Protein AF-Q711H0-F1 (afdb_monomer_lite)

InterPro domains:
  IPR004701 Phosphotransferase system, mannose-type IIA component [PF03610] (2-82)
  IPR004701 Phosphotransferase system, mannose-type IIA component [PS51096] (1-100)
  IPR036662 Phosphotransferase system, mannose-type IIA component superfamily [G3DSA:3.40.50.510] (1-112)
  IPR036662 Phosphotransferase system, mannose-type IIA component superfamily [SSF53062] (3-100)
  IPR051471 Bacterial PTS system sugar-specific components [PTHR33799] (2-109)

Secondary structure (DSSP, 8-state):
--S-------TTS-HHHHHHHHHHHHHHH-TTS-EEEEESSSSSHHHHHHHHHTTTS-EEEEES--HHHHHHHHHHHTSTT--HHHHHHHHHHHGGGG---HHHHHHHHT--

Sequence (112 aa):
MERVQAFGLEPTEDVSTLRAEVQARLNEIGPDEGVICFTDLFSGSPFNTVVSLMADYDIRHITGMNLPMMLEAFMMRSNPSNDREAICEKLIKEAPSTFIDVNKHLAKETDD

Foldseek 3Di:
DPPDDDDDDDPPDDLVVVLVVVVVSQVVCDQPDAEEAEEQADDDSVNVSVVVCVVPHRYHYYYNDDDVLVVQLVVQVVDPVDDPVNSVVVSVVCVVVVDDPVVVVVVVVVVD

pLDDT: mean 91.04, std 10.04, range [47.56, 97.5]

Radius of gyration: 16.97 Å; chains: 1; bounding box: 40×30×54 Å

Structure (mmCIF, N/CA/C/O backbone):
data_AF-Q711H0-F1
#
_entry.id   AF-Q711H0-F1
#
loop_
_atom_site.group_PDB
_atom_site.id
_atom_site.type_symbol
_atom_site.label_atom_id
_atom_site.label_alt_id
_atom_site.label_comp_id
_atom_site.label_asym_id
_atom_site.label_entity_id
_atom_site.label_seq_id
_atom_site.pdbx_PDB_ins_code
_atom_site.Cartn_x
_atom_site.Cartn_y
_atom_site.Cartn_z
_atom_site.occupancy
_atom_site.B_iso_or_equiv
_atom_site.auth_seq_id
_atom_site.auth_comp_id
_atom_site.auth_asym_id
_atom_site.auth_atom_id
_atom_site.pdbx_PDB_model_num
ATOM 1 N N . MET A 1 1 ? -5.418 19.734 5.008 1.00 47.56 1 MET A N 1
ATOM 2 C CA . MET A 1 1 ? -4.708 18.599 5.629 1.00 47.56 1 MET A CA 1
ATOM 3 C C . MET A 1 1 ? -4.511 17.554 4.558 1.00 47.56 1 MET A C 1
ATOM 5 O O . MET A 1 1 ? -5.478 17.218 3.884 1.00 47.56 1 MET A O 1
ATOM 9 N N . GLU A 1 2 ? -3.278 17.115 4.335 1.00 62.41 2 GLU A N 1
ATOM 10 C CA . GLU A 1 2 ? -3.022 16.007 3.416 1.00 62.41 2 GLU A CA 1
ATOM 11 C C . GLU A 1 2 ? -3.687 14.744 3.977 1.00 62.41 2 GLU A C 1
ATOM 13 O O . GLU A 1 2 ? -3.436 14.361 5.115 1.00 62.41 2 GLU A O 1
ATOM 18 N N . ARG A 1 3 ? -4.580 14.113 3.202 1.00 85.75 3 ARG A N 1
ATOM 19 C CA . ARG A 1 3 ? -5.219 12.831 3.552 1.00 85.75 3 ARG A CA 1
ATOM 20 C C . ARG A 1 3 ? -4.253 11.676 3.261 1.00 85.75 3 ARG A C 1
ATOM 22 O O . ARG A 1 3 ? -4.492 10.861 2.372 1.00 85.75 3 ARG A O 1
ATOM 29 N N . VAL A 1 4 ? -3.087 11.707 3.904 1.00 92.00 4 VAL A N 1
ATOM 30 C CA . VAL A 1 4 ? -2.000 10.725 3.775 1.00 92.00 4 VAL A CA 1
ATOM 31 C C . VAL A 1 4 ? -1.332 10.585 5.133 1.00 92.00 4 VAL A C 1
ATOM 33 O O . VAL A 1 4 ? -1.002 11.586 5.761 1.00 92.00 4 VAL A O 1
ATOM 36 N N . GLN A 1 5 ? -1.105 9.351 5.567 1.00 94.50 5 GLN A N 1
ATOM 37 C CA . GLN A 1 5 ? -0.348 9.050 6.775 1.00 94.50 5 GLN A CA 1
ATOM 38 C C . GLN A 1 5 ? 0.580 7.871 6.490 1.00 94.50 5 GLN A C 1
ATOM 40 O O . GLN A 1 5 ? 0.171 6.900 5.856 1.00 94.50 5 GLN A O 1
ATOM 45 N N . ALA A 1 6 ? 1.819 7.971 6.964 1.00 95.00 6 ALA A N 1
ATOM 46 C CA . ALA A 1 6 ? 2.781 6.879 6.960 1.00 95.00 6 ALA A CA 1
ATOM 47 C C . ALA A 1 6 ? 2.984 6.371 8.391 1.00 95.00 6 ALA A C 1
ATOM 49 O O . ALA A 1 6 ? 2.958 7.166 9.335 1.00 95.00 6 ALA A O 1
ATOM 50 N N . PHE A 1 7 ? 3.198 5.067 8.526 1.00 94.31 7 PHE A N 1
ATOM 51 C CA . PHE A 1 7 ? 3.527 4.403 9.783 1.00 94.31 7 PHE A CA 1
ATOM 52 C C . PHE A 1 7 ? 4.760 3.531 9.556 1.00 94.31 7 PHE A C 1
ATOM 54 O O . PHE A 1 7 ? 4.885 2.907 8.500 1.00 94.31 7 PHE A O 1
ATOM 61 N N . GLY A 1 8 ? 5.666 3.524 10.526 1.00 91.62 8 GLY A N 1
ATOM 62 C CA . GLY A 1 8 ? 6.834 2.651 10.549 1.00 91.62 8 GLY A CA 1
ATOM 63 C C . GLY A 1 8 ? 6.645 1.538 11.570 1.00 91.62 8 GLY A C 1
ATOM 64 O O . GLY A 1 8 ? 5.804 1.647 12.459 1.00 91.62 8 GLY A O 1
ATOM 65 N N . LEU A 1 9 ? 7.417 0.465 11.420 1.00 90.12 9 LEU A N 1
ATOM 66 C CA . LEU A 1 9 ? 7.576 -0.534 12.466 1.00 90.12 9 LEU A CA 1
ATOM 67 C C . LEU A 1 9 ? 9.047 -0.918 12.551 1.00 90.12 9 LEU A C 1
ATOM 69 O O . LEU A 1 9 ? 9.570 -1.614 11.679 1.00 90.12 9 LEU A O 1
ATOM 73 N N . GLU A 1 10 ? 9.701 -0.462 13.607 1.00 89.75 10 GLU A N 1
ATOM 74 C CA . GLU A 1 10 ? 11.073 -0.827 13.920 1.00 89.75 10 GLU A CA 1
ATOM 75 C C . GLU A 1 10 ? 11.130 -2.227 14.557 1.00 89.75 10 GLU A C 1
ATOM 77 O O . GLU A 1 10 ? 10.189 -2.647 15.236 1.00 89.75 10 GLU A O 1
ATOM 82 N N . PRO A 1 11 ? 12.241 -2.976 14.420 1.00 84.56 11 PRO A N 1
ATOM 83 C CA . PRO A 1 11 ? 12.344 -4.345 14.940 1.00 84.56 11 PRO A CA 1
ATOM 84 C C . PRO A 1 11 ? 12.084 -4.502 16.447 1.00 84.56 11 PRO A C 1
ATOM 86 O O . PRO A 1 11 ? 11.772 -5.599 16.907 1.00 84.56 11 PRO A O 1
ATOM 89 N N . THR A 1 12 ? 12.263 -3.433 17.225 1.00 85.62 12 THR A N 1
ATOM 90 C CA . THR A 1 12 ? 12.052 -3.414 18.680 1.00 85.62 12 THR A CA 1
ATOM 91 C C . THR A 1 12 ? 10.674 -2.905 19.091 1.00 85.62 12 THR A C 1
ATOM 93 O O . THR A 1 12 ? 10.370 -2.899 20.283 1.00 85.62 12 THR A O 1
ATOM 96 N N . GLU A 1 13 ? 9.867 -2.425 18.145 1.00 84.38 13 GLU A N 1
ATOM 97 C CA . GLU A 1 13 ? 8.544 -1.882 18.428 1.00 84.38 13 GLU A CA 1
ATOM 98 C C . GLU A 1 13 ? 7.500 -2.988 18.566 1.00 84.38 13 GLU A C 1
ATOM 100 O O . GLU A 1 13 ? 7.522 -4.012 17.880 1.00 84.38 13 GLU A O 1
ATOM 105 N N . ASP A 1 14 ? 6.559 -2.765 19.480 1.00 87.69 14 ASP A N 1
ATOM 106 C CA . ASP A 1 14 ? 5.425 -3.657 19.652 1.00 87.69 14 ASP A CA 1
ATOM 107 C C . ASP A 1 14 ? 4.412 -3.442 18.518 1.00 87.69 14 ASP A C 1
ATOM 109 O O . ASP A 1 14 ? 3.973 -2.325 18.237 1.00 87.69 14 ASP A O 1
ATOM 113 N N . VAL A 1 15 ? 3.984 -4.541 17.902 1.00 89.38 15 VAL A N 1
ATOM 114 C CA . VAL A 1 15 ? 2.932 -4.566 16.878 1.00 89.38 15 VAL A CA 1
ATOM 115 C C . VAL A 1 15 ? 1.621 -3.985 17.416 1.00 89.38 15 VAL A C 1
ATOM 117 O O . VAL A 1 15 ? 0.845 -3.405 16.652 1.00 89.38 15 VAL A O 1
ATOM 120 N N . SER A 1 16 ? 1.373 -4.103 18.725 1.00 90.88 16 SER A N 1
ATOM 121 C CA . SER A 1 16 ? 0.196 -3.512 19.366 1.00 90.88 16 SER A CA 1
ATOM 122 C C . SER A 1 16 ? 0.170 -1.983 19.236 1.00 90.88 16 SER A C 1
ATOM 124 O O . SER A 1 16 ? -0.901 -1.417 18.997 1.00 90.88 16 SER A O 1
ATOM 126 N N . THR A 1 17 ? 1.338 -1.331 19.282 1.00 92.44 17 THR A N 1
ATOM 127 C CA . THR A 1 17 ? 1.488 0.115 19.079 1.00 92.44 17 THR A CA 1
ATOM 128 C C . THR A 1 17 ? 1.105 0.494 17.656 1.00 92.44 17 THR A C 1
ATOM 130 O O . THR A 1 17 ? 0.225 1.331 17.472 1.00 92.44 17 THR A O 1
ATOM 133 N N . LEU A 1 18 ? 1.665 -0.190 16.650 1.00 93.81 18 LEU A N 1
ATOM 134 C CA . LEU A 1 18 ? 1.322 0.058 15.246 1.00 93.81 18 LEU A CA 1
ATOM 135 C C . LEU A 1 18 ? -0.182 -0.111 15.001 1.00 93.81 18 LEU A C 1
ATOM 137 O O . LEU A 1 18 ? -0.809 0.722 14.347 1.00 93.81 18 LEU A O 1
ATOM 141 N N . ARG A 1 19 ? -0.788 -1.174 15.549 1.00 95.00 19 ARG A N 1
ATOM 142 C CA . ARG A 1 19 ? -2.238 -1.376 15.442 1.00 95.00 19 ARG A CA 1
ATOM 143 C C . ARG A 1 19 ? -2.996 -0.199 16.044 1.00 95.00 19 ARG A C 1
ATOM 145 O O . ARG A 1 19 ? -3.913 0.297 15.399 1.00 95.00 19 ARG A O 1
ATOM 152 N N . ALA A 1 20 ? -2.634 0.235 17.249 1.00 95.38 20 ALA A N 1
ATOM 153 C CA . ALA A 1 20 ? -3.303 1.336 17.933 1.00 95.38 20 ALA A CA 1
ATOM 154 C C . ALA A 1 20 ? -3.187 2.662 17.162 1.00 95.38 20 ALA A C 1
ATOM 156 O O . ALA A 1 20 ? -4.168 3.397 17.070 1.00 95.38 20 ALA A O 1
ATOM 157 N N . GLU A 1 21 ? -2.032 2.948 16.563 1.00 95.00 21 GLU A N 1
ATOM 158 C CA . GLU A 1 21 ? -1.814 4.158 15.765 1.00 95.00 21 GLU A CA 1
ATOM 159 C C . GLU A 1 21 ? -2.638 4.166 14.476 1.00 95.00 21 GLU A C 1
ATOM 161 O O . GLU A 1 21 ? -3.339 5.142 14.193 1.00 95.00 21 GLU A O 1
ATOM 166 N N . VAL A 1 22 ? -2.610 3.066 13.715 1.00 94.88 22 VAL A N 1
ATOM 167 C CA . VAL A 1 22 ? -3.428 2.926 12.499 1.00 94.88 22 VAL A CA 1
ATOM 168 C C . VAL A 1 22 ? -4.908 3.024 12.862 1.00 94.88 22 VAL A C 1
ATOM 170 O O . VAL A 1 22 ? -5.668 3.748 12.220 1.00 94.88 22 VAL A O 1
ATOM 173 N N . GLN A 1 23 ? -5.306 2.360 13.946 1.00 95.06 23 GLN A N 1
ATOM 174 C CA . GLN A 1 23 ? -6.668 2.373 14.453 1.00 95.06 23 GLN A CA 1
ATOM 175 C C . GLN A 1 23 ? -7.143 3.782 14.832 1.00 95.06 23 GLN A C 1
ATOM 177 O O . GLN A 1 23 ? -8.255 4.179 14.475 1.00 95.06 23 GLN A O 1
ATOM 182 N N . ALA A 1 24 ? -6.315 4.544 15.545 1.00 94.25 24 ALA A N 1
ATOM 183 C CA . ALA A 1 24 ? -6.632 5.912 15.931 1.00 94.25 24 ALA A CA 1
ATOM 184 C C . ALA A 1 24 ? -6.879 6.791 14.699 1.00 94.25 24 ALA A C 1
ATOM 186 O O . ALA A 1 24 ? -7.856 7.535 14.665 1.00 94.25 24 ALA A O 1
ATOM 187 N N . ARG A 1 25 ? -6.063 6.639 13.650 1.00 93.12 25 ARG A N 1
ATOM 188 C CA . ARG A 1 25 ? -6.243 7.385 12.398 1.00 93.12 25 ARG A CA 1
ATOM 189 C C . ARG A 1 25 ? -7.492 6.990 11.626 1.00 93.12 25 ARG A C 1
ATOM 191 O O . ARG A 1 25 ? -8.181 7.866 11.118 1.00 93.12 25 ARG A O 1
ATOM 198 N N . LEU A 1 26 ? -7.816 5.701 11.563 1.00 92.31 26 LEU A N 1
ATOM 199 C CA . LEU A 1 26 ? -9.055 5.245 10.927 1.00 92.31 26 LEU A CA 1
ATOM 200 C C . LEU A 1 26 ? -10.297 5.827 11.624 1.00 92.31 26 LEU A C 1
ATOM 202 O O . LEU A 1 26 ? -11.246 6.228 10.956 1.00 92.31 26 LEU A O 1
ATOM 206 N N . ASN A 1 27 ? -10.262 5.967 12.953 1.00 92.31 27 ASN A N 1
ATOM 207 C CA . ASN A 1 27 ? -11.352 6.584 13.714 1.00 92.31 27 ASN A CA 1
ATOM 208 C C . ASN A 1 27 ? -11.534 8.086 13.420 1.00 92.31 27 ASN A C 1
ATOM 210 O O . ASN A 1 27 ? -12.644 8.594 13.560 1.00 92.31 27 ASN A O 1
ATOM 214 N N . GLU A 1 28 ? -10.479 8.799 13.011 1.00 90.31 28 GLU A N 1
ATOM 215 C CA . GLU A 1 28 ? -10.547 10.222 12.637 1.00 90.31 28 GLU A CA 1
ATOM 216 C C . GLU A 1 28 ? -11.164 10.446 11.246 1.00 90.31 28 GLU A C 1
ATOM 218 O O . GLU A 1 28 ? -11.762 11.494 11.004 1.00 90.31 28 GLU A O 1
ATOM 223 N N . ILE A 1 29 ? -11.010 9.480 10.333 1.00 85.50 29 ILE A N 1
ATOM 224 C CA . ILE A 1 29 ? -11.476 9.558 8.936 1.00 85.50 29 ILE A CA 1
ATOM 225 C C . ILE A 1 29 ? -13.002 9.353 8.838 1.00 85.50 29 ILE A C 1
ATOM 227 O O . ILE A 1 29 ? -13.654 9.944 7.979 1.00 85.50 29 ILE A O 1
ATOM 231 N N . GLY A 1 30 ? -13.581 8.603 9.779 1.00 73.06 30 GLY A N 1
ATOM 232 C CA . GLY A 1 30 ? -15.013 8.310 9.839 1.00 73.06 30 GLY A CA 1
ATOM 233 C C . GLY A 1 30 ? -15.406 7.049 9.052 1.00 73.06 30 GLY A C 1
ATOM 234 O O . GLY A 1 30 ? -14.670 6.611 8.171 1.00 73.06 30 GLY A O 1
ATOM 235 N N . PRO A 1 31 ? -16.557 6.431 9.375 1.00 69.19 31 PRO A N 1
ATOM 236 C CA . PRO A 1 31 ? -16.925 5.101 8.875 1.00 69.19 31 PRO A CA 1
ATOM 237 C C . PRO A 1 31 ? -17.343 5.065 7.396 1.00 69.19 31 PRO A C 1
ATOM 239 O O . PRO A 1 31 ? -17.281 4.004 6.784 1.00 69.19 31 PRO A O 1
ATOM 242 N N . ASP A 1 32 ? -17.756 6.201 6.827 1.00 70.75 32 ASP A N 1
ATOM 243 C CA . ASP A 1 32 ? -18.277 6.289 5.454 1.00 70.75 32 ASP A CA 1
ATOM 244 C C . ASP A 1 32 ? -17.198 6.670 4.420 1.00 70.75 32 ASP A C 1
ATOM 246 O O . ASP A 1 32 ? -17.466 6.729 3.219 1.00 70.75 32 ASP A O 1
ATOM 250 N N . GLU A 1 33 ? -15.969 6.952 4.866 1.00 77.44 33 GLU A N 1
ATOM 251 C CA . GLU A 1 33 ? -14.846 7.284 3.991 1.00 77.44 33 GLU A CA 1
ATOM 252 C C . GLU A 1 33 ? -13.965 6.044 3.764 1.00 77.44 33 GLU A C 1
ATOM 254 O O . GLU A 1 33 ? -13.180 5.640 4.620 1.00 77.44 33 GLU A O 1
ATOM 259 N N . GLY A 1 34 ? -14.076 5.439 2.579 1.00 82.56 34 GLY A N 1
ATOM 260 C CA . GLY A 1 34 ? -13.261 4.286 2.200 1.00 82.56 34 GLY A CA 1
ATOM 261 C C . GLY A 1 34 ? -11.763 4.616 2.133 1.00 82.56 34 GLY A C 1
ATOM 262 O O . GLY A 1 34 ? -11.351 5.580 1.485 1.00 82.56 34 GLY A O 1
ATOM 263 N N . VAL A 1 35 ? -10.924 3.776 2.748 1.00 93.56 35 VAL A N 1
ATOM 264 C CA . VAL A 1 35 ? -9.465 3.989 2.837 1.00 93.56 35 VAL A CA 1
ATOM 265 C C . VAL A 1 35 ? -8.709 3.029 1.916 1.00 93.56 35 VAL A C 1
ATOM 267 O O . VAL A 1 35 ? -9.078 1.862 1.788 1.00 93.56 35 VAL A O 1
ATOM 270 N N . ILE A 1 36 ? -7.625 3.503 1.290 1.00 96.19 36 ILE A N 1
ATOM 271 C CA . ILE A 1 36 ? -6.613 2.635 0.668 1.00 96.19 36 ILE A CA 1
ATOM 272 C C . ILE A 1 36 ? -5.417 2.564 1.611 1.00 96.19 36 ILE A C 1
ATOM 274 O O . ILE A 1 36 ? -4.812 3.590 1.923 1.00 96.19 36 ILE A O 1
ATOM 278 N N . CYS A 1 37 ? -5.076 1.360 2.060 1.00 96.81 37 CYS A N 1
ATOM 279 C CA . CYS A 1 37 ? -3.889 1.110 2.862 1.00 96.81 37 CYS A CA 1
ATOM 280 C C . CYS A 1 37 ? -2.832 0.400 2.014 1.00 96.81 37 CYS A C 1
ATOM 282 O O . CYS A 1 37 ? -3.135 -0.575 1.323 1.00 96.81 37 CYS A O 1
ATOM 284 N N . PHE A 1 38 ? -1.595 0.883 2.079 1.00 97.50 38 PHE A N 1
ATOM 285 C CA . PHE A 1 38 ? -0.460 0.312 1.368 1.00 97.50 38 PHE A CA 1
ATOM 286 C C . PHE A 1 38 ? 0.508 -0.330 2.362 1.00 97.50 38 PHE A C 1
ATOM 288 O O . PHE A 1 38 ? 0.870 0.305 3.351 1.00 97.50 38 PHE A O 1
ATOM 295 N N . THR A 1 39 ? 0.948 -1.560 2.096 1.00 97.19 39 THR A N 1
ATOM 296 C CA . THR A 1 39 ? 2.084 -2.170 2.805 1.00 97.19 39 THR A CA 1
ATOM 297 C C . THR A 1 39 ? 3.209 -2.509 1.842 1.00 97.19 39 THR A C 1
ATOM 299 O O . THR A 1 39 ? 3.000 -2.758 0.653 1.00 97.19 39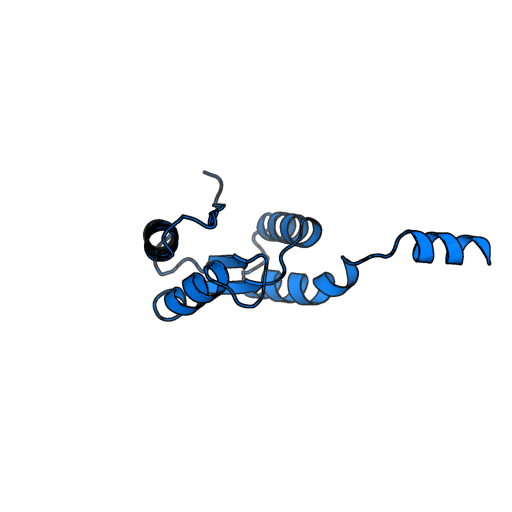 THR A O 1
ATOM 302 N N . ASP A 1 40 ? 4.425 -2.510 2.365 1.00 95.00 40 ASP A N 1
ATOM 303 C CA . ASP A 1 40 ? 5.657 -2.836 1.653 1.00 95.00 40 ASP A CA 1
ATOM 304 C C . ASP A 1 40 ? 5.703 -4.303 1.209 1.00 95.00 40 ASP A C 1
ATOM 306 O O . ASP A 1 40 ? 6.102 -4.594 0.086 1.00 95.00 40 ASP A O 1
ATOM 310 N N . LEU A 1 41 ? 5.233 -5.225 2.049 1.00 95.50 41 LEU A N 1
ATOM 311 C CA . LEU A 1 41 ? 5.270 -6.661 1.796 1.00 95.50 41 LEU A CA 1
ATOM 312 C C . LEU A 1 41 ? 3.890 -7.311 1.938 1.00 95.50 41 LEU A C 1
ATOM 314 O O . LEU A 1 41 ? 2.987 -6.813 2.618 1.00 95.50 41 LEU A O 1
ATOM 318 N N . PHE A 1 42 ? 3.745 -8.450 1.262 1.00 93.12 42 PHE A N 1
ATOM 319 C CA . PHE A 1 42 ? 2.714 -9.436 1.559 1.00 93.12 42 PHE A CA 1
ATOM 320 C C . PHE A 1 42 ? 3.238 -10.315 2.696 1.00 93.12 42 PHE A C 1
ATOM 322 O O . PHE A 1 42 ? 4.299 -10.919 2.538 1.00 93.12 42 PHE A O 1
ATOM 329 N N . SER A 1 43 ? 2.493 -10.416 3.803 1.00 92.69 43 SER A N 1
ATOM 330 C CA . SER A 1 43 ? 2.952 -10.945 5.103 1.00 92.69 43 SER A CA 1
ATOM 331 C C . SER A 1 43 ? 3.723 -9.933 5.967 1.00 92.69 43 SER A C 1
ATOM 333 O O . SER A 1 43 ? 4.017 -8.815 5.555 1.00 92.69 43 SER A O 1
ATOM 335 N N . GLY A 1 44 ? 4.017 -10.331 7.206 1.00 91.44 44 GLY A N 1
ATOM 336 C CA . GLY A 1 44 ? 4.673 -9.508 8.221 1.00 91.44 44 GLY A CA 1
ATOM 337 C C . GLY A 1 44 ? 3.699 -8.734 9.109 1.00 91.44 44 GLY A C 1
ATOM 338 O O . GLY A 1 44 ? 2.481 -8.756 8.921 1.00 91.44 44 GLY A O 1
ATOM 339 N N . SER A 1 45 ? 4.247 -8.064 10.120 1.00 93.94 45 SER A N 1
ATOM 340 C CA . SER A 1 45 ? 3.455 -7.365 11.134 1.00 93.94 45 SER A CA 1
ATOM 341 C C . SER A 1 45 ? 2.624 -6.204 10.570 1.00 93.94 45 SER A C 1
ATOM 343 O O . SER A 1 45 ? 1.435 -6.176 10.878 1.00 93.94 45 SER A O 1
ATOM 345 N N . PRO A 1 46 ? 3.143 -5.307 9.698 1.00 95.00 46 PRO A N 1
ATOM 346 C CA . PRO A 1 46 ? 2.312 -4.257 9.102 1.00 95.00 46 PRO A CA 1
ATOM 347 C C . PRO A 1 46 ? 1.142 -4.821 8.289 1.00 95.00 46 PRO A C 1
ATOM 349 O O . PRO A 1 46 ? 0.002 -4.398 8.468 1.00 95.00 46 PRO A O 1
ATOM 352 N N . PHE A 1 47 ? 1.399 -5.842 7.465 1.00 97.50 47 PHE A N 1
ATOM 353 C CA . PHE A 1 47 ? 0.364 -6.539 6.703 1.00 97.50 47 PHE A CA 1
ATOM 354 C C . PHE A 1 47 ? -0.718 -7.133 7.613 1.00 97.50 47 PHE A C 1
ATOM 356 O O . PHE A 1 47 ? -1.900 -6.857 7.423 1.00 97.50 47 PHE A O 1
ATOM 363 N N . ASN A 1 48 ? -0.321 -7.907 8.628 1.00 96.12 48 ASN A N 1
ATOM 364 C CA . ASN A 1 48 ? -1.260 -8.560 9.539 1.00 96.12 48 ASN A CA 1
ATOM 365 C C . ASN A 1 48 ? -2.071 -7.547 10.355 1.00 96.12 48 ASN A C 1
ATOM 367 O O . ASN A 1 48 ? -3.265 -7.753 10.567 1.00 96.12 48 ASN A O 1
ATOM 371 N N . THR A 1 49 ? -1.452 -6.439 10.774 1.00 96.12 49 THR A N 1
ATOM 372 C CA . THR A 1 49 ? -2.145 -5.337 11.445 1.00 96.12 49 THR A CA 1
ATOM 373 C C . THR A 1 49 ? -3.268 -4.793 10.570 1.00 96.12 49 THR A C 1
ATOM 375 O O . THR A 1 49 ? -4.407 -4.736 11.027 1.00 96.12 49 THR A O 1
ATOM 378 N N . VAL A 1 50 ? -2.995 -4.477 9.303 1.00 97.00 50 VAL A N 1
ATOM 379 C CA . VAL A 1 50 ? -4.024 -3.967 8.384 1.00 97.00 50 VAL A CA 1
ATOM 380 C C . VAL A 1 50 ? -5.113 -5.012 8.141 1.00 97.00 50 VAL A C 1
ATOM 382 O O . VAL A 1 50 ? -6.288 -4.699 8.316 1.00 97.00 50 VAL A O 1
ATOM 385 N N . VAL A 1 51 ? -4.749 -6.270 7.861 1.00 97.44 51 VAL A N 1
ATOM 386 C CA . VAL A 1 51 ? -5.710 -7.379 7.687 1.00 97.44 51 VAL A CA 1
ATOM 387 C C . VAL A 1 51 ? -6.649 -7.506 8.884 1.00 97.44 51 VAL A C 1
ATOM 389 O O . VAL A 1 51 ? -7.856 -7.666 8.731 1.00 97.44 51 VAL A O 1
ATOM 392 N N . SER A 1 52 ? -6.111 -7.398 10.094 1.00 96.00 52 SER A N 1
ATOM 393 C CA . SER A 1 52 ? -6.894 -7.510 11.322 1.00 96.00 52 SER A CA 1
ATOM 394 C C . SER A 1 52 ? -7.766 -6.286 11.637 1.00 96.00 52 SER A C 1
ATOM 396 O O . SER A 1 52 ? -8.593 -6.367 12.541 1.00 96.00 52 SER A O 1
ATOM 398 N N . LEU A 1 53 ? -7.569 -5.161 10.945 1.00 95.25 53 LEU A N 1
ATOM 399 C CA . LEU A 1 53 ? -8.426 -3.972 11.006 1.00 95.25 53 LEU A CA 1
ATOM 400 C C . LEU A 1 53 ? -9.494 -3.993 9.900 1.00 95.25 53 LEU A C 1
ATOM 402 O O . LEU A 1 53 ? -10.557 -3.412 10.070 1.00 95.25 53 LEU A O 1
ATOM 406 N N . MET A 1 54 ? -9.274 -4.725 8.803 1.00 95.12 54 MET A N 1
ATOM 407 C CA . MET A 1 54 ? -10.267 -4.890 7.728 1.00 95.12 54 MET A CA 1
ATOM 408 C C . MET A 1 54 ? -11.574 -5.563 8.187 1.00 95.12 54 MET A C 1
ATOM 410 O O . MET A 1 54 ? -12.564 -5.519 7.465 1.00 95.12 54 MET A O 1
ATOM 414 N N . ALA A 1 55 ? -11.590 -6.202 9.361 1.00 93.81 55 ALA A N 1
ATOM 415 C CA . ALA A 1 55 ? -12.811 -6.746 9.956 1.00 93.81 55 ALA A CA 1
ATOM 416 C C . ALA A 1 55 ? -13.780 -5.650 10.435 1.00 93.81 55 ALA A C 1
ATOM 418 O O . ALA A 1 55 ? -14.990 -5.867 10.435 1.00 93.81 55 ALA A O 1
ATOM 419 N N . ASP A 1 56 ? -13.241 -4.492 10.818 1.00 92.69 56 ASP A N 1
ATOM 420 C CA . ASP A 1 56 ? -13.979 -3.401 11.459 1.00 92.69 56 ASP A CA 1
ATOM 421 C C . ASP A 1 56 ? -14.053 -2.141 10.569 1.00 92.69 56 ASP A C 1
ATOM 423 O O . ASP A 1 56 ? -14.903 -1.279 10.787 1.00 92.69 56 ASP A O 1
ATOM 427 N N . TYR A 1 57 ? -13.179 -2.031 9.558 1.00 92.62 57 TYR A N 1
ATOM 428 C CA . TYR A 1 57 ? -13.025 -0.851 8.699 1.00 92.62 57 TYR A CA 1
ATOM 429 C C . TYR A 1 57 ? -13.063 -1.208 7.212 1.00 92.62 57 TYR A C 1
ATOM 431 O O . TYR A 1 57 ? -12.472 -2.201 6.783 1.00 92.62 57 TYR A O 1
ATOM 439 N N . ASP A 1 58 ? -13.681 -0.343 6.401 1.00 92.62 58 ASP A N 1
ATOM 440 C CA . ASP A 1 58 ? -13.693 -0.476 4.942 1.00 92.62 58 ASP A CA 1
ATOM 441 C C . ASP A 1 58 ? -12.342 -0.051 4.331 1.00 92.62 58 ASP A C 1
ATOM 443 O O . ASP A 1 58 ? -12.118 1.097 3.926 1.00 92.62 58 ASP A O 1
ATOM 447 N N . ILE A 1 59 ? -11.412 -1.006 4.288 1.00 95.25 59 ILE A N 1
ATOM 448 C CA . ILE A 1 59 ? -10.045 -0.818 3.804 1.00 95.25 59 ILE A CA 1
ATOM 449 C C . ILE A 1 59 ? -9.816 -1.632 2.527 1.00 95.25 59 ILE A C 1
ATOM 451 O O . ILE A 1 59 ? -9.974 -2.854 2.493 1.00 95.25 59 ILE A O 1
ATOM 455 N N . ARG A 1 60 ? -9.311 -0.962 1.488 1.00 96.56 60 ARG A N 1
ATOM 456 C CA . ARG A 1 60 ? -8.653 -1.607 0.345 1.00 96.56 60 ARG A CA 1
ATOM 457 C C . ARG A 1 60 ? -7.163 -1.710 0.629 1.00 96.56 60 ARG A C 1
ATOM 459 O O . ARG A 1 60 ? -6.471 -0.699 0.686 1.00 96.56 60 ARG A O 1
ATOM 466 N N . HIS A 1 61 ? -6.668 -2.927 0.821 1.00 97.44 61 HIS A N 1
ATOM 467 C CA . HIS A 1 61 ? -5.271 -3.177 1.174 1.00 97.44 61 HIS A CA 1
ATOM 468 C C . HIS A 1 61 ? -4.463 -3.617 -0.054 1.00 97.44 61 HIS A C 1
ATOM 470 O O . HIS A 1 61 ? -4.789 -4.621 -0.685 1.00 97.44 61 HIS A O 1
ATOM 476 N N . ILE A 1 62 ? -3.421 -2.858 -0.399 1.00 97.50 62 ILE A N 1
ATOM 477 C CA . ILE A 1 62 ? -2.487 -3.146 -1.496 1.00 97.50 62 ILE A CA 1
ATOM 478 C C . ILE A 1 62 ? -1.091 -3.378 -0.910 1.00 97.50 62 ILE A C 1
ATOM 480 O O . ILE A 1 62 ? -0.559 -2.534 -0.197 1.00 97.50 62 ILE A O 1
ATOM 484 N N . THR A 1 63 ? -0.480 -4.516 -1.224 1.00 97.38 63 THR A N 1
ATOM 485 C CA . THR A 1 63 ? 0.869 -4.877 -0.757 1.00 97.38 63 THR A CA 1
ATOM 486 C C . THR A 1 63 ? 1.915 -4.660 -1.848 1.00 97.38 63 THR A C 1
ATOM 488 O O . THR A 1 63 ? 1.562 -4.615 -3.026 1.00 97.38 63 THR A O 1
ATOM 491 N N . GLY A 1 64 ? 3.203 -4.652 -1.498 1.00 96.06 64 GLY A N 1
ATOM 492 C CA . GLY A 1 64 ? 4.274 -4.526 -2.491 1.00 96.06 64 GLY A CA 1
ATOM 493 C C . GLY A 1 64 ? 4.451 -3.097 -2.988 1.00 96.06 64 GLY A C 1
ATOM 494 O O . GLY A 1 64 ? 4.875 -2.901 -4.126 1.00 96.06 64 GLY A O 1
ATOM 495 N N . MET A 1 65 ? 4.060 -2.105 -2.178 1.00 94.44 65 MET A N 1
ATOM 496 C CA . MET A 1 65 ? 4.079 -0.713 -2.609 1.00 94.44 65 MET A CA 1
ATOM 497 C C . MET A 1 65 ? 5.478 -0.271 -3.046 1.00 94.44 65 MET A C 1
ATOM 499 O O . MET A 1 65 ? 6.493 -0.629 -2.450 1.00 94.44 65 MET A O 1
ATOM 503 N N . ASN A 1 66 ? 5.519 0.564 -4.076 1.00 95.62 66 ASN A N 1
ATOM 504 C CA . ASN A 1 66 ? 6.732 1.211 -4.543 1.00 95.62 66 ASN A CA 1
ATOM 505 C C . ASN A 1 66 ? 6.435 2.656 -4.958 1.00 95.62 66 ASN A C 1
ATOM 507 O O . ASN A 1 66 ? 5.283 3.092 -4.993 1.00 95.62 66 ASN A O 1
ATOM 511 N N . LEU A 1 67 ? 7.488 3.417 -5.254 1.00 96.38 67 LEU A N 1
ATOM 512 C CA . LEU A 1 67 ? 7.349 4.839 -5.548 1.00 96.38 67 LEU A CA 1
ATOM 513 C C . LEU A 1 67 ? 6.469 5.126 -6.786 1.00 96.38 67 LEU A C 1
ATOM 515 O O . LEU A 1 67 ? 5.580 5.968 -6.657 1.00 96.38 67 LEU A O 1
ATOM 519 N N . PRO A 1 68 ? 6.629 4.442 -7.941 1.00 96.19 68 PRO A N 1
ATOM 520 C CA . PRO A 1 68 ? 5.734 4.632 -9.086 1.00 96.19 68 PRO A CA 1
ATOM 521 C C . PRO A 1 68 ? 4.252 4.438 -8.750 1.00 96.19 68 PRO A C 1
ATOM 523 O O . PRO A 1 68 ? 3.431 5.279 -9.110 1.00 96.19 68 PRO A O 1
ATOM 526 N N . MET A 1 69 ? 3.908 3.384 -8.002 1.00 96.06 69 MET A N 1
ATOM 527 C CA . MET A 1 69 ? 2.523 3.135 -7.590 1.00 96.06 69 MET A CA 1
ATOM 528 C C . MET A 1 69 ? 1.979 4.243 -6.683 1.00 96.06 69 MET A C 1
ATOM 530 O O . MET A 1 69 ? 0.830 4.648 -6.836 1.00 96.06 69 MET A O 1
ATOM 534 N N . MET A 1 70 ? 2.790 4.767 -5.757 1.00 95.62 70 MET A N 1
ATOM 535 C CA . MET A 1 70 ? 2.359 5.871 -4.891 1.00 95.62 70 MET A CA 1
ATOM 536 C C . MET A 1 70 ? 2.114 7.160 -5.679 1.00 95.62 70 MET A C 1
ATOM 538 O O . MET A 1 70 ? 1.140 7.863 -5.412 1.00 95.62 70 MET A O 1
ATOM 542 N N . LEU A 1 71 ? 2.969 7.460 -6.662 1.00 95.62 71 LEU A N 1
ATOM 543 C CA . LEU A 1 71 ? 2.783 8.612 -7.544 1.00 95.62 71 LEU A CA 1
ATOM 544 C C . LEU A 1 71 ? 1.485 8.486 -8.348 1.00 95.62 71 LEU A C 1
ATOM 546 O O . LEU A 1 71 ? 0.688 9.422 -8.343 1.00 95.62 71 LEU A O 1
ATOM 550 N N . GLU A 1 72 ? 1.235 7.328 -8.965 1.00 96.25 72 GLU A N 1
ATOM 551 C CA . GLU A 1 72 ? -0.007 7.068 -9.705 1.00 96.25 72 GLU A CA 1
ATOM 552 C C . GLU A 1 72 ? -1.235 7.184 -8.791 1.00 96.25 72 GLU A C 1
ATOM 554 O O . GLU A 1 72 ? -2.200 7.863 -9.136 1.00 96.25 72 GLU A O 1
ATOM 559 N N . ALA A 1 73 ? -1.178 6.634 -7.573 1.00 95.94 73 ALA A N 1
ATOM 560 C CA . ALA A 1 73 ? -2.268 6.734 -6.603 1.00 95.94 73 ALA A CA 1
ATOM 561 C C . ALA A 1 73 ? -2.602 8.197 -6.265 1.00 95.94 73 ALA A C 1
ATOM 563 O O . ALA A 1 73 ? -3.774 8.582 -6.235 1.00 95.94 73 ALA A O 1
ATOM 564 N N . PHE A 1 74 ? -1.585 9.036 -6.038 1.00 94.69 74 PHE A N 1
ATOM 565 C CA . PHE A 1 74 ? -1.785 10.460 -5.764 1.00 94.69 74 PHE A CA 1
ATOM 566 C C . PHE A 1 74 ? -2.306 11.228 -6.977 1.00 94.69 74 PHE A C 1
ATOM 568 O O . PHE A 1 74 ? -3.201 12.064 -6.818 1.00 94.69 74 PHE A O 1
ATOM 575 N N . MET A 1 75 ? -1.794 10.932 -8.175 1.00 94.81 75 MET A N 1
ATOM 576 C CA . MET A 1 75 ? -2.276 11.536 -9.417 1.00 94.81 75 MET A CA 1
ATOM 577 C C . MET A 1 75 ? -3.741 11.184 -9.660 1.00 94.81 75 MET A C 1
ATOM 579 O O .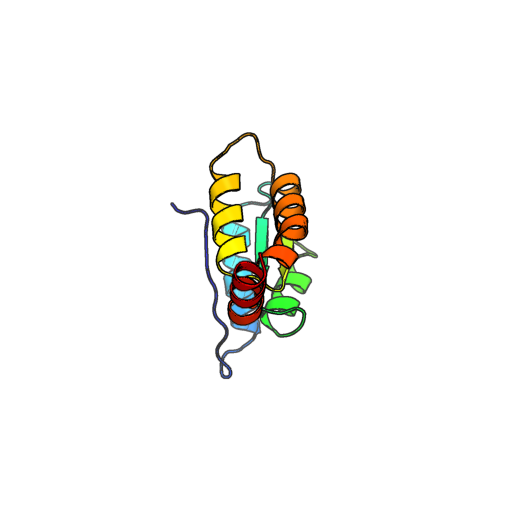 MET A 1 75 ? -4.555 12.083 -9.869 1.00 94.81 75 MET A O 1
ATOM 583 N N . MET A 1 76 ? -4.115 9.911 -9.547 1.00 95.81 76 MET A N 1
ATOM 584 C CA . MET A 1 76 ? -5.501 9.495 -9.727 1.00 95.81 76 MET A CA 1
ATOM 585 C C . MET A 1 76 ? -6.429 10.100 -8.677 1.00 95.81 76 MET A C 1
ATOM 587 O O . MET A 1 76 ? -7.499 10.584 -9.040 1.00 95.81 76 MET A O 1
ATOM 591 N N . ARG A 1 77 ? -6.014 10.136 -7.402 1.00 92.69 77 ARG A N 1
ATOM 592 C CA . ARG A 1 77 ? -6.794 10.743 -6.310 1.00 92.69 77 ARG A CA 1
ATOM 593 C C . ARG A 1 77 ? -7.060 12.234 -6.526 1.00 92.69 77 ARG A C 1
ATOM 595 O O . ARG A 1 77 ? -8.053 12.753 -6.028 1.00 92.69 77 ARG A O 1
ATOM 602 N N . SER A 1 78 ? -6.180 12.942 -7.237 1.00 92.88 78 SER A N 1
ATOM 603 C CA . SER A 1 78 ? -6.377 14.367 -7.535 1.00 92.88 78 SER A CA 1
ATOM 604 C C . SER A 1 78 ? -7.552 14.633 -8.484 1.00 92.88 78 SER A C 1
ATOM 606 O O . SER A 1 78 ? -8.049 15.758 -8.531 1.00 92.88 78 SER A O 1
ATOM 608 N N . ASN A 1 79 ? -8.021 13.608 -9.203 1.00 93.69 79 ASN A N 1
ATOM 609 C CA . ASN A 1 79 ? -9.189 13.687 -10.063 1.00 93.69 79 ASN A CA 1
ATOM 610 C C . ASN A 1 79 ? -10.442 13.157 -9.327 1.00 93.69 79 ASN A C 1
ATOM 612 O O . ASN A 1 79 ? -10.531 11.952 -9.088 1.00 93.69 79 ASN A O 1
ATOM 616 N N . PRO A 1 80 ? -11.447 14.010 -9.041 1.00 89.31 80 PRO A N 1
ATOM 617 C CA . PRO A 1 80 ? -12.667 13.613 -8.334 1.00 89.31 80 PRO A CA 1
ATOM 618 C C . PRO A 1 80 ? -13.526 12.559 -9.044 1.00 89.31 80 PRO A C 1
ATOM 620 O O . PRO A 1 80 ? -14.430 12.012 -8.423 1.00 89.31 80 PRO A O 1
ATOM 623 N N . SER A 1 81 ? -13.298 12.294 -10.337 1.00 94.44 81 SER A N 1
ATOM 624 C CA . SER A 1 81 ? -14.027 11.248 -11.066 1.00 94.44 81 SER A CA 1
ATOM 625 C C . SER A 1 81 ? -13.530 9.835 -10.767 1.00 94.44 81 SER A C 1
ATOM 627 O O . SER A 1 81 ? -14.181 8.877 -11.172 1.00 94.44 81 SER A O 1
ATOM 629 N N . ASN A 1 82 ? -12.358 9.697 -10.143 1.00 94.69 82 ASN A N 1
ATOM 630 C CA . ASN A 1 82 ? -11.793 8.402 -9.796 1.00 94.69 82 ASN A CA 1
ATOM 631 C C . ASN A 1 82 ? -12.264 8.006 -8.399 1.00 94.69 82 ASN A C 1
ATOM 633 O O . ASN A 1 82 ? -11.924 8.665 -7.415 1.00 94.69 82 ASN A O 1
ATOM 637 N N . ASP A 1 83 ? -13.019 6.916 -8.315 1.00 93.81 83 ASP A N 1
ATOM 638 C CA . ASP A 1 83 ? -13.323 6.285 -7.039 1.00 93.81 83 ASP A CA 1
ATOM 639 C C . ASP A 1 83 ? -12.167 5.388 -6.568 1.00 93.81 83 ASP A C 1
ATOM 641 O O . ASP A 1 83 ? -11.154 5.181 -7.247 1.00 93.81 83 ASP A O 1
ATOM 645 N N . ARG A 1 84 ? -12.304 4.889 -5.341 1.00 93.69 84 ARG A N 1
ATOM 646 C CA . ARG A 1 84 ? -11.292 4.070 -4.677 1.00 93.69 84 ARG A CA 1
ATOM 647 C C . ARG A 1 84 ? -11.006 2.784 -5.454 1.00 93.69 84 ARG A C 1
ATOM 649 O O . ARG A 1 84 ? -9.847 2.401 -5.601 1.00 93.69 84 ARG A O 1
ATOM 656 N N . GLU A 1 85 ? -12.047 2.121 -5.938 1.00 95.38 85 GLU A N 1
ATOM 657 C CA . GLU A 1 85 ? -11.966 0.866 -6.675 1.00 95.38 85 GLU A CA 1
ATOM 658 C C . GLU A 1 85 ? -11.217 1.050 -8.000 1.00 95.38 85 GLU A C 1
ATOM 660 O O . GLU A 1 85 ? -10.264 0.310 -8.254 1.00 95.38 85 GLU A O 1
ATOM 665 N N . ALA A 1 86 ? -11.544 2.085 -8.777 1.00 96.62 86 ALA A N 1
ATOM 666 C CA . ALA A 1 86 ? -10.853 2.420 -10.018 1.00 96.62 86 ALA A CA 1
ATOM 667 C C . ALA A 1 86 ? -9.363 2.711 -9.788 1.00 96.62 86 ALA A C 1
ATOM 669 O O . ALA A 1 86 ? -8.516 2.276 -10.577 1.00 96.62 86 ALA A O 1
ATOM 670 N N . ILE A 1 87 ? -9.024 3.402 -8.690 1.00 97.12 87 ILE A N 1
ATOM 671 C CA . ILE A 1 87 ? -7.627 3.621 -8.290 1.00 97.12 87 ILE A CA 1
ATOM 672 C C . ILE A 1 87 ? -6.939 2.278 -8.036 1.00 97.12 87 ILE A C 1
ATOM 674 O O . ILE A 1 87 ? -5.897 1.997 -8.626 1.00 97.12 87 ILE A O 1
ATOM 678 N N . CYS A 1 88 ? -7.517 1.414 -7.196 1.00 97.38 88 CYS A N 1
ATOM 679 C CA . CYS A 1 88 ? -6.926 0.111 -6.897 1.00 97.38 88 CYS A CA 1
ATOM 680 C C . CYS A 1 88 ? -6.738 -0.752 -8.156 1.00 97.38 88 CYS A C 1
ATOM 682 O O . CYS A 1 88 ? -5.678 -1.351 -8.331 1.00 97.38 88 CYS A O 1
ATOM 684 N N . GLU A 1 89 ? -7.736 -0.817 -9.037 1.00 97.38 89 GLU A N 1
ATOM 685 C CA . GLU A 1 89 ? -7.679 -1.608 -10.271 1.00 97.38 89 GLU A CA 1
ATOM 686 C C . GLU A 1 89 ? -6.561 -1.142 -11.206 1.00 97.38 89 GLU A C 1
ATOM 688 O O . GLU A 1 89 ? -5.787 -1.960 -11.715 1.00 97.38 89 GLU A O 1
ATOM 693 N N . LYS A 1 90 ? -6.437 0.174 -11.398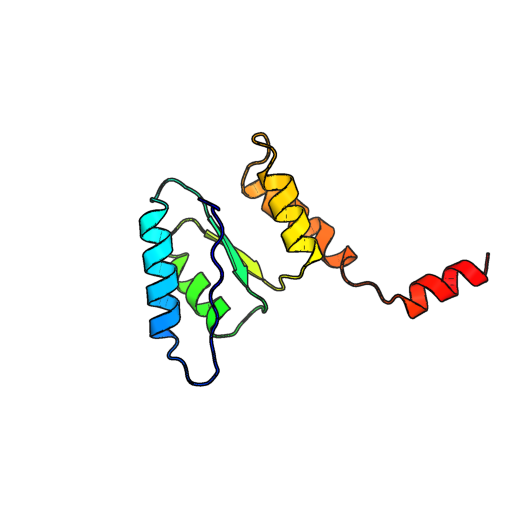 1.00 97.06 90 LYS A N 1
ATOM 694 C CA . LYS A 1 90 ? -5.369 0.772 -12.203 1.00 97.06 90 LYS A CA 1
ATOM 695 C C . LYS A 1 90 ? -3.992 0.462 -11.620 1.00 97.06 90 LYS A C 1
ATOM 697 O O . LYS A 1 90 ? -3.126 -0.011 -12.355 1.00 97.06 90 LYS A O 1
ATOM 702 N N . LEU A 1 91 ? -3.812 0.642 -10.311 1.00 97.50 91 LEU A N 1
ATOM 703 C CA . LEU A 1 91 ? -2.542 0.362 -9.636 1.00 97.50 91 LEU A CA 1
ATOM 704 C C . LEU A 1 91 ? -2.127 -1.105 -9.775 1.00 97.50 91 LEU A C 1
ATOM 706 O O . LEU A 1 91 ? -0.979 -1.383 -10.111 1.00 97.50 91 LEU A O 1
ATOM 710 N N . ILE A 1 92 ? -3.052 -2.047 -9.570 1.00 97.06 92 ILE A N 1
ATOM 711 C CA . ILE A 1 92 ? -2.774 -3.483 -9.725 1.00 97.06 92 ILE A CA 1
ATOM 712 C C . ILE A 1 92 ? -2.423 -3.829 -11.174 1.00 97.06 92 ILE A C 1
ATOM 714 O O . ILE A 1 92 ? -1.520 -4.630 -11.414 1.00 97.06 92 ILE A O 1
ATOM 718 N N . LYS A 1 93 ? -3.100 -3.209 -12.147 1.00 97.19 93 LYS A N 1
ATOM 719 C CA . LYS A 1 93 ? -2.808 -3.403 -13.571 1.00 97.19 93 LYS A CA 1
ATOM 720 C C . LYS A 1 93 ? -1.407 -2.911 -13.949 1.00 97.19 93 LYS A C 1
ATOM 722 O O . LYS A 1 93 ? -0.756 -3.536 -14.783 1.00 97.19 93 LYS A O 1
ATOM 727 N N . GLU A 1 94 ? -0.951 -1.802 -13.373 1.00 95.69 94 GLU A N 1
ATOM 728 C CA . GLU A 1 94 ? 0.314 -1.161 -13.753 1.00 95.69 94 GLU A CA 1
ATOM 729 C C . GLU A 1 94 ? 1.519 -1.612 -12.934 1.00 95.69 94 GLU A C 1
ATOM 731 O O . GLU A 1 94 ? 2.636 -1.579 -13.452 1.00 95.69 94 GLU A O 1
ATOM 736 N N . ALA A 1 95 ? 1.313 -2.102 -11.710 1.00 95.94 95 ALA A N 1
ATOM 737 C CA . ALA A 1 95 ? 2.378 -2.550 -10.816 1.00 95.94 95 ALA A CA 1
ATOM 738 C C . ALA A 1 95 ? 3.437 -3.451 -11.490 1.00 95.94 95 ALA A C 1
ATOM 740 O O . ALA A 1 95 ? 4.625 -3.164 -11.322 1.00 95.94 95 ALA A O 1
ATOM 741 N N . PRO A 1 96 ? 3.097 -4.463 -12.319 1.00 95.50 96 PRO A N 1
ATOM 742 C CA . PRO A 1 96 ? 4.110 -5.300 -12.970 1.00 95.50 96 PRO A CA 1
ATOM 743 C C . PRO A 1 96 ? 5.064 -4.525 -13.889 1.00 95.50 96 PRO A C 1
ATOM 745 O O . PRO A 1 96 ? 6.220 -4.908 -14.035 1.00 95.50 96 PRO A O 1
ATOM 748 N N . SER A 1 97 ? 4.600 -3.427 -14.493 1.00 95.44 97 SER A N 1
ATOM 749 C CA . SER A 1 97 ? 5.404 -2.607 -15.411 1.00 95.44 97 SER A CA 1
ATOM 750 C C . SER A 1 97 ? 6.421 -1.711 -14.697 1.00 95.44 97 SER A C 1
ATOM 752 O O . SER A 1 97 ? 7.321 -1.167 -15.329 1.00 95.44 97 SER A O 1
ATOM 754 N N . THR A 1 98 ? 6.306 -1.584 -13.373 1.00 95.75 98 THR A N 1
ATOM 755 C CA . THR A 1 98 ? 7.170 -0.722 -12.554 1.00 95.75 98 THR A CA 1
ATOM 756 C C . THR A 1 98 ? 8.512 -1.370 -12.196 1.00 95.75 98 THR A C 1
ATOM 758 O O . THR A 1 98 ? 9.419 -0.691 -11.718 1.00 95.75 98 THR A O 1
ATOM 761 N N . PHE A 1 99 ? 8.670 -2.670 -12.459 1.00 95.38 99 PHE A N 1
ATOM 762 C CA . PHE A 1 99 ? 9.913 -3.409 -12.253 1.00 95.38 99 PHE A CA 1
ATOM 763 C C . PHE A 1 99 ? 10.667 -3.536 -13.578 1.00 95.38 99 PHE A C 1
ATOM 765 O O . PHE A 1 99 ? 10.393 -4.422 -14.387 1.00 95.38 99 PHE A O 1
ATOM 772 N N . ILE A 1 100 ? 11.627 -2.638 -13.800 1.00 94.88 100 ILE A N 1
ATOM 773 C CA . ILE A 1 100 ? 12.373 -2.543 -15.059 1.00 94.88 100 ILE A CA 1
ATOM 774 C C . ILE A 1 100 ? 13.849 -2.858 -14.813 1.00 94.88 100 ILE A C 1
ATOM 776 O O . ILE A 1 100 ? 14.531 -2.171 -14.055 1.00 94.88 100 ILE A O 1
ATOM 780 N N . ASP A 1 101 ? 14.363 -3.879 -15.500 1.00 95.62 101 ASP A N 1
ATOM 781 C CA . ASP A 1 101 ? 15.803 -4.108 -15.631 1.00 95.62 101 ASP A CA 1
ATOM 782 C C . ASP A 1 101 ? 16.347 -3.175 -16.717 1.00 95.62 101 ASP A C 1
ATOM 784 O O . ASP A 1 101 ? 16.256 -3.459 -17.915 1.00 95.62 101 ASP A O 1
ATOM 788 N N . VAL A 1 102 ? 16.884 -2.033 -16.288 1.00 95.56 102 VAL A N 1
ATOM 789 C CA . VAL A 1 102 ? 17.370 -0.985 -17.193 1.00 95.56 102 VAL A CA 1
ATOM 790 C C . VAL A 1 102 ? 18.529 -1.480 -18.062 1.00 95.56 102 VAL A C 1
ATOM 792 O O . VAL A 1 102 ? 18.600 -1.114 -19.231 1.00 95.56 102 VAL A O 1
ATOM 795 N N . ASN A 1 103 ? 19.390 -2.372 -17.559 1.00 95.94 103 ASN A N 1
ATOM 796 C CA . ASN A 1 103 ? 20.501 -2.907 -18.354 1.00 95.94 103 ASN A CA 1
ATOM 797 C C . ASN A 1 103 ? 19.983 -3.722 -19.546 1.00 95.94 103 ASN A C 1
ATOM 799 O O . ASN A 1 103 ? 20.473 -3.575 -20.664 1.00 95.94 103 ASN A O 1
ATOM 803 N N . LYS A 1 104 ? 18.953 -4.552 -19.330 1.00 94.75 104 LYS A N 1
ATOM 804 C CA . LYS A 1 104 ? 18.293 -5.290 -20.421 1.00 94.75 104 LYS A CA 1
ATOM 805 C C . LYS A 1 104 ? 17.461 -4.397 -21.327 1.00 94.75 104 LYS A C 1
ATOM 807 O O . LYS A 1 104 ? 17.303 -4.726 -22.498 1.00 94.75 104 LYS A O 1
ATOM 812 N N . HIS A 1 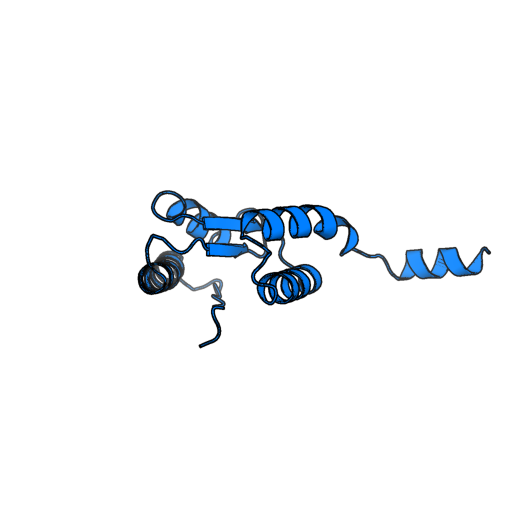105 ? 16.883 -3.329 -20.786 1.00 91.75 105 HIS A N 1
ATOM 813 C CA . HIS A 1 105 ? 16.110 -2.375 -21.570 1.00 91.75 105 HIS A CA 1
ATOM 814 C C . HIS A 1 105 ? 17.005 -1.662 -22.590 1.00 91.75 105 HIS A C 1
ATOM 816 O O . HIS A 1 105 ? 16.708 -1.705 -23.777 1.00 91.75 105 HIS A O 1
ATOM 822 N N . LEU A 1 106 ? 18.149 -1.134 -22.142 1.00 92.44 106 LEU A N 1
ATOM 823 C CA . LEU A 1 106 ? 19.109 -0.433 -22.999 1.00 92.44 106 LEU A CA 1
ATOM 824 C C . LEU A 1 106 ? 19.785 -1.358 -24.019 1.00 92.44 106 LEU A C 1
ATOM 826 O O . LEU A 1 106 ? 20.007 -0.952 -25.152 1.00 92.44 106 LEU A O 1
ATOM 830 N N . ALA A 1 107 ? 20.077 -2.612 -23.657 1.00 90.25 107 ALA A N 1
ATOM 831 C CA . ALA A 1 107 ? 20.711 -3.557 -24.579 1.00 90.25 107 ALA A CA 1
ATOM 832 C C . ALA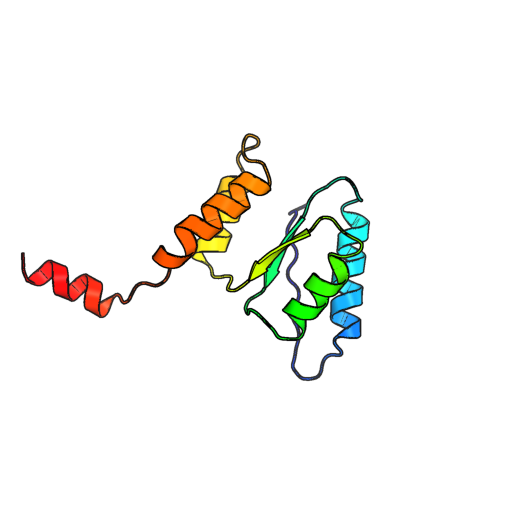 A 1 107 ? 19.850 -3.874 -25.819 1.00 90.25 107 ALA A C 1
ATOM 834 O O . ALA A 1 107 ? 20.400 -4.155 -26.879 1.00 90.25 107 ALA A O 1
ATOM 835 N N . LYS A 1 108 ? 18.516 -3.810 -25.700 1.00 73.38 108 LYS A N 1
ATOM 836 C CA . LYS A 1 108 ? 17.588 -4.049 -26.816 1.00 73.38 108 LYS A CA 1
ATOM 837 C C . LYS A 1 108 ? 17.520 -2.888 -27.806 1.00 73.38 108 LYS A C 1
ATOM 839 O O . LYS A 1 108 ? 17.168 -3.122 -28.949 1.00 73.38 108 LYS A O 1
ATOM 844 N N . GLU A 1 109 ? 17.851 -1.669 -27.382 1.00 61.28 109 GLU A N 1
ATOM 845 C CA . GLU A 1 109 ? 17.854 -0.485 -28.256 1.00 61.28 109 GLU A CA 1
ATOM 846 C C . GLU A 1 109 ? 19.116 -0.389 -29.130 1.00 61.28 109 GLU A C 1
ATOM 848 O O . GLU A 1 109 ? 19.155 0.400 -30.064 1.00 61.28 109 GLU A O 1
ATOM 853 N N . THR A 1 110 ? 20.154 -1.177 -28.834 1.00 59.19 110 THR A N 1
ATOM 854 C CA . THR A 1 110 ? 21.404 -1.226 -29.616 1.00 59.19 110 THR A CA 1
ATOM 855 C C . THR A 1 110 ? 21.422 -2.270 -30.737 1.00 59.19 110 THR A C 1
ATOM 857 O O . THR A 1 110 ? 22.373 -2.272 -31.516 1.00 59.19 110 THR A O 1
ATOM 860 N N . ASP A 1 111 ? 20.416 -3.147 -30.807 1.00 56.16 111 ASP A N 1
ATOM 861 C CA . ASP A 1 111 ? 20.294 -4.198 -31.834 1.00 56.16 111 ASP A CA 1
ATOM 862 C C . AS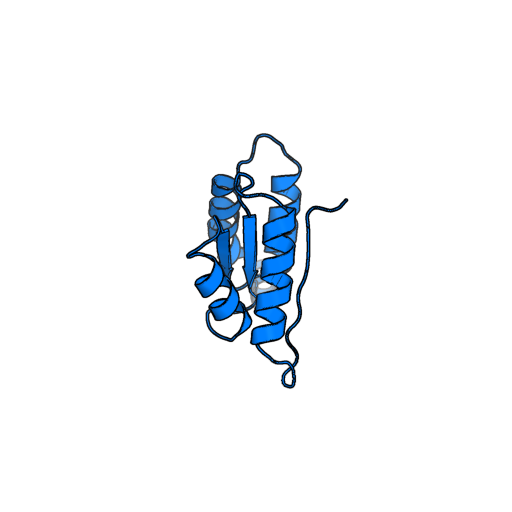P A 1 111 ? 19.332 -3.815 -32.991 1.00 56.16 111 ASP A C 1
ATOM 864 O O . ASP A 1 111 ? 19.180 -4.603 -33.927 1.00 56.16 111 ASP A O 1
ATOM 868 N N . ASP A 1 112 ? 18.731 -2.615 -32.945 1.00 48.12 112 ASP A N 1
ATOM 869 C CA . ASP A 1 112 ? 17.928 -1.979 -34.013 1.00 48.12 112 ASP A CA 1
ATOM 870 C C . ASP A 1 112 ? 18.705 -0.823 -34.685 1.00 48.12 112 ASP A C 1
ATOM 872 O O . ASP A 1 112 ? 18.531 -0.619 -35.913 1.00 48.12 112 ASP A O 1
#

Organism: Lacticaseibacillus casei (NCBI:txid1582)